Protein AF-C9W1L9-F1 (afdb_monomer)

Solvent-accessible surface area (backbone atoms only — not comparable to full-atom values): 7972 Å² total; per-residue (Å²): 115,68,71,61,54,52,49,52,52,52,50,51,50,53,53,52,54,58,55,56,74,62,64,67,87,66,84,66,76,82,38,60,72,60,58,57,96,84,78,67,76,49,71,45,75,35,55,66,40,40,44,26,30,28,44,33,54,72,35,42,62,41,85,44,73,40,64,92,86,24,15,43,15,72,92,77,73,42,68,32,51,55,91,75,26,69,64,70,63,45,81,72,81,73,78,81,66,84,72,89,62,79,91,82,76,91,77,80,81,76,90,75,90,76,94,74,83,92,75,81,88,85,131

Sequence (123 aa):
MQSKVVMYVVAAFVLAVAAVSLVNAEEFVACPPVDDKGDNVTLLPNVYNCSTFYLCAQGVPELFECPSGLQFNHELNVCDYPWRAACVELPLPVPVVPTTEAPLGTEKVIITKTVKEVYRPVD

Structure (mmCIF, N/CA/C/O backbone):
data_AF-C9W1L9-F1
#
_entry.id   AF-C9W1L9-F1
#
loop_
_atom_site.group_PDB
_atom_site.id
_atom_site.type_symbol
_atom_site.label_atom_id
_atom_site.label_alt_id
_atom_site.label_comp_id
_atom_site.label_asym_id
_atom_site.label_entity_id
_atom_site.label_seq_id
_atom_site.pdbx_PDB_ins_code
_atom_site.Cartn_x
_atom_site.Cartn_y
_atom_site.Cartn_z
_atom_site.occupancy
_atom_site.B_iso_or_equiv
_atom_site.auth_seq_id
_atom_site.auth_comp_id
_atom_site.auth_asym_id
_atom_site.auth_atom_id
_atom_site.pdbx_PDB_model_num
ATOM 1 N N . MET A 1 1 ? -43.411 0.536 38.741 1.00 58.97 1 MET A N 1
ATOM 2 C CA . MET A 1 1 ? -43.071 -0.203 37.501 1.00 58.97 1 MET A CA 1
ATOM 3 C C . MET A 1 1 ? -42.338 0.664 36.475 1.00 58.97 1 MET A C 1
ATOM 5 O O . MET A 1 1 ? -41.268 0.254 36.060 1.00 58.97 1 MET A O 1
ATOM 9 N N . GLN A 1 2 ? -42.809 1.876 36.155 1.00 60.25 2 GLN A N 1
ATOM 10 C CA . GLN A 1 2 ? -42.200 2.767 35.144 1.00 60.25 2 GLN A CA 1
ATOM 11 C C . GLN A 1 2 ? -40.745 3.201 35.431 1.00 60.25 2 GLN A C 1
ATOM 13 O O . GLN A 1 2 ? -39.903 3.179 34.544 1.00 60.25 2 GLN A O 1
ATOM 18 N N . SER A 1 3 ? -40.407 3.526 36.684 1.00 76.00 3 SER A N 1
ATOM 19 C CA . SER A 1 3 ? -39.060 4.015 37.043 1.00 76.00 3 SER A CA 1
ATOM 20 C C . SER A 1 3 ? -37.948 2.967 36.860 1.00 76.00 3 SER A C 1
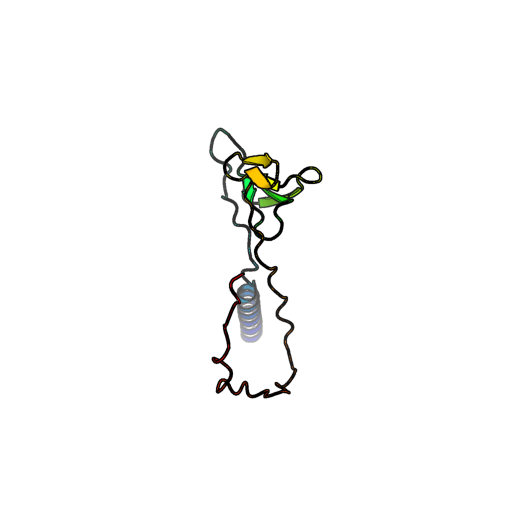ATOM 22 O O . SER A 1 3 ? -36.838 3.318 36.470 1.00 76.00 3 SER A O 1
ATOM 24 N N . LYS A 1 4 ? -38.253 1.673 37.049 1.00 81.69 4 LYS A N 1
ATOM 25 C CA . LYS A 1 4 ? -37.296 0.584 36.788 1.00 81.69 4 LYS A CA 1
ATOM 26 C C . LYS A 1 4 ? -37.051 0.407 35.290 1.00 81.69 4 LYS A C 1
ATOM 28 O O . LYS A 1 4 ? -35.910 0.256 34.885 1.00 81.69 4 LYS A O 1
ATOM 33 N N . VAL A 1 5 ? -38.109 0.487 34.478 1.00 82.50 5 VAL A N 1
ATOM 34 C CA . VAL A 1 5 ? -38.020 0.405 33.010 1.00 82.50 5 VAL A CA 1
ATOM 35 C C . VAL A 1 5 ? -37.172 1.551 32.460 1.00 82.50 5 VAL A C 1
ATOM 37 O O . VAL A 1 5 ? -36.255 1.303 31.688 1.00 82.50 5 VAL A O 1
ATOM 40 N N . VAL A 1 6 ? -37.402 2.783 32.925 1.00 83.44 6 VAL A N 1
ATOM 41 C CA . VAL A 1 6 ? -36.598 3.953 32.533 1.00 83.44 6 VAL A CA 1
ATOM 42 C C . VAL A 1 6 ? -35.132 3.785 32.948 1.00 83.44 6 VAL A C 1
ATOM 44 O O . VAL A 1 6 ? -34.246 4.042 32.141 1.00 83.44 6 VAL A O 1
ATOM 47 N N . MET A 1 7 ? -34.866 3.276 34.156 1.00 85.38 7 MET A N 1
ATOM 48 C CA . MET A 1 7 ? -33.506 2.943 34.599 1.00 85.38 7 MET A CA 1
ATOM 49 C C . MET A 1 7 ? -32.828 1.904 33.695 1.00 85.38 7 MET A C 1
ATOM 51 O O . MET A 1 7 ? -31.682 2.105 33.306 1.00 85.38 7 MET A O 1
ATOM 55 N N . TYR A 1 8 ? -33.524 0.824 33.321 1.00 90.94 8 TYR A N 1
ATOM 56 C CA . TYR A 1 8 ? -32.969 -0.199 32.429 1.00 90.94 8 TYR A CA 1
ATOM 57 C C . TYR A 1 8 ? -32.699 0.338 31.019 1.00 90.94 8 TYR A C 1
ATOM 59 O O . TYR A 1 8 ? -31.676 -0.001 30.432 1.00 90.94 8 TYR A O 1
ATOM 67 N N . VAL A 1 9 ? -33.569 1.205 30.494 1.00 87.75 9 VAL A N 1
ATOM 68 C CA . VAL A 1 9 ? -33.399 1.833 29.174 1.00 87.75 9 VAL A CA 1
ATOM 69 C C . VAL A 1 9 ? -32.211 2.795 29.167 1.00 87.75 9 VAL A C 1
ATOM 71 O O . VAL A 1 9 ? -31.386 2.739 28.259 1.00 87.75 9 VAL A O 1
ATOM 74 N N . VAL A 1 10 ? -32.079 3.639 30.194 1.00 87.56 10 VAL A N 1
ATOM 75 C CA . VAL A 1 10 ? -30.950 4.573 30.323 1.00 87.56 10 VAL A CA 1
ATOM 76 C C . VAL A 1 10 ? -29.641 3.810 30.511 1.00 87.56 10 VAL A C 1
ATOM 78 O O . VAL A 1 10 ? -28.659 4.116 29.841 1.00 87.56 10 VAL A O 1
ATOM 81 N N . ALA A 1 11 ? -29.630 2.773 31.354 1.00 88.31 11 ALA A N 1
ATOM 82 C CA . ALA A 1 11 ? -28.464 1.916 31.537 1.00 88.31 11 ALA A CA 1
ATOM 83 C C . ALA A 1 11 ? -28.054 1.220 30.229 1.00 88.31 11 ALA A C 1
ATOM 85 O O . ALA A 1 11 ? -26.875 1.219 29.894 1.00 88.31 11 ALA A O 1
ATOM 86 N N . ALA A 1 12 ? -29.008 0.694 29.453 1.00 86.94 12 ALA A N 1
ATOM 87 C CA . ALA A 1 12 ? -28.729 0.075 28.157 1.00 86.94 12 ALA A CA 1
ATOM 88 C C . ALA A 1 12 ? -28.137 1.072 27.148 1.00 86.94 12 ALA A C 1
ATOM 90 O O . ALA A 1 12 ? -27.193 0.735 26.437 1.00 86.94 12 ALA A O 1
ATOM 91 N N 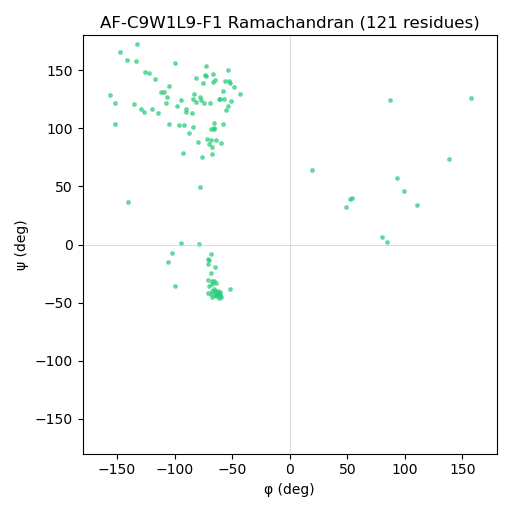. PHE A 1 13 ? -28.642 2.308 27.117 1.00 83.94 13 PHE A N 1
ATOM 92 C CA . PHE A 1 13 ? -28.133 3.352 26.225 1.00 83.94 13 PHE A CA 1
ATOM 93 C C . PHE A 1 13 ? -26.714 3.791 26.612 1.00 83.94 13 PHE A C 1
ATOM 95 O O . PHE A 1 13 ? -25.849 3.915 25.751 1.00 83.94 13 PHE A O 1
ATOM 102 N N . VAL A 1 14 ? -26.446 3.959 27.911 1.00 84.44 14 VAL A N 1
ATOM 103 C CA . VAL A 1 14 ? -25.107 4.288 28.428 1.00 84.44 14 VAL A CA 1
ATOM 104 C C . VAL A 1 14 ? -24.113 3.157 28.149 1.00 84.44 14 VAL A C 1
ATOM 106 O O . VAL A 1 14 ? -22.993 3.430 27.729 1.00 84.44 14 VAL A O 1
ATOM 109 N N . LEU A 1 15 ? -24.522 1.895 28.319 1.00 81.94 15 LEU A N 1
ATOM 110 C CA . LEU A 1 15 ? -23.690 0.731 28.001 1.00 81.94 15 LEU A CA 1
ATOM 111 C C . LEU A 1 15 ? -23.395 0.625 26.498 1.00 81.94 15 LEU A C 1
ATOM 113 O O . LEU A 1 15 ? -22.261 0.335 26.126 1.00 81.94 15 LEU A O 1
ATOM 117 N N . ALA A 1 16 ? -24.376 0.910 25.637 1.00 79.19 16 ALA A N 1
ATOM 118 C CA . ALA A 1 16 ? -24.177 0.939 24.191 1.00 79.19 16 ALA A CA 1
ATOM 119 C C . ALA A 1 16 ? -23.201 2.052 23.769 1.00 79.19 16 ALA A C 1
ATOM 121 O O . ALA A 1 16 ? -22.287 1.798 22.994 1.00 79.19 16 ALA A O 1
ATOM 122 N N . VAL A 1 17 ? -23.336 3.263 24.320 1.00 76.94 17 VAL A N 1
ATOM 123 C CA . VAL A 1 17 ? -22.433 4.389 24.018 1.00 76.94 17 VAL A CA 1
ATOM 124 C C . VAL A 1 17 ? -21.016 4.136 24.547 1.00 76.94 17 VAL A C 1
ATOM 126 O O . VAL A 1 17 ? -20.048 4.415 23.847 1.00 76.94 17 VAL A O 1
ATOM 129 N N . ALA A 1 18 ? -20.869 3.553 25.741 1.00 72.69 18 ALA A N 1
ATOM 130 C CA . ALA A 1 18 ? -19.561 3.179 26.281 1.00 72.69 18 ALA A CA 1
ATOM 131 C C . ALA A 1 18 ? -18.862 2.096 25.438 1.00 72.69 18 ALA A C 1
ATOM 133 O O . ALA A 1 18 ? -17.642 2.130 25.302 1.00 72.69 18 ALA A O 1
ATOM 134 N N . ALA A 1 19 ? -19.625 1.176 24.835 1.00 67.19 19 ALA A N 1
ATOM 135 C CA . ALA A 1 19 ? -19.095 0.190 23.895 1.00 67.19 19 ALA A CA 1
ATOM 136 C C . ALA A 1 19 ? -18.671 0.816 22.553 1.00 67.19 19 ALA A C 1
ATOM 138 O O . ALA A 1 19 ? -17.712 0.347 21.948 1.00 67.19 19 ALA A O 1
ATOM 139 N N . VAL A 1 20 ? -19.321 1.900 22.109 1.00 63.53 20 VAL A N 1
ATOM 140 C CA . VAL A 1 20 ? -18.900 2.653 20.911 1.00 63.53 20 VAL A CA 1
ATOM 141 C C . VAL A 1 20 ? -17.565 3.364 21.148 1.00 63.53 20 VAL A C 1
ATOM 143 O O . VAL A 1 20 ? -16.735 3.400 20.254 1.00 63.53 20 VAL A O 1
ATOM 146 N N . SER A 1 21 ? -17.275 3.847 22.357 1.00 60.66 21 SER A N 1
ATOM 147 C CA . SER A 1 21 ? -15.957 4.432 22.669 1.00 60.66 21 SER A CA 1
ATOM 148 C C . SER A 1 21 ? -14.801 3.416 22.692 1.00 60.66 21 SER A C 1
ATOM 150 O O . SER A 1 21 ? -13.648 3.824 22.802 1.00 60.66 21 SER A O 1
ATOM 152 N N . LEU A 1 22 ? -15.094 2.111 22.603 1.00 55.62 22 LEU A N 1
ATOM 153 C CA . LEU A 1 22 ? -14.108 1.034 22.459 1.00 55.62 22 LEU A CA 1
ATOM 154 C C . LEU A 1 22 ? -13.860 0.640 20.998 1.00 55.62 22 LEU A C 1
ATOM 156 O O . LEU A 1 22 ? -13.058 -0.267 20.771 1.00 55.62 22 LEU A O 1
ATOM 160 N N . VAL A 1 23 ? -14.497 1.289 20.007 1.00 57.00 23 VAL A N 1
ATOM 161 C CA . VAL A 1 23 ? -14.006 1.180 18.627 1.00 57.00 23 VAL A CA 1
ATOM 162 C C . VAL A 1 23 ? -12.684 1.930 18.543 1.00 57.00 23 VAL A C 1
ATOM 164 O O . VAL A 1 23 ? -12.600 3.128 18.282 1.00 57.00 23 VAL A O 1
ATOM 167 N N . ASN A 1 24 ? -11.641 1.182 18.882 1.00 60.44 24 ASN A N 1
ATOM 168 C CA . ASN A 1 24 ? -10.253 1.485 18.638 1.00 60.44 24 ASN A CA 1
ATOM 169 C C . ASN A 1 24 ? -10.158 2.030 17.205 1.00 60.44 24 ASN A C 1
ATOM 171 O O . ASN A 1 24 ? -10.696 1.422 16.279 1.00 60.44 24 ASN A O 1
ATOM 175 N N . ALA A 1 25 ? -9.506 3.177 17.012 1.00 59.25 25 ALA A N 1
ATOM 176 C CA . ALA A 1 25 ? -9.044 3.560 15.686 1.00 59.25 25 ALA A CA 1
ATOM 177 C C . ALA A 1 25 ? -7.932 2.571 15.311 1.00 59.25 25 ALA A C 1
ATOM 179 O O . ALA A 1 25 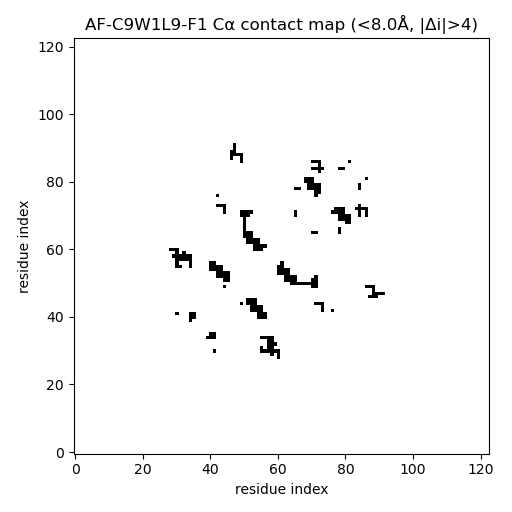? -6.748 2.848 15.487 1.00 59.25 25 ALA A O 1
ATOM 180 N N . GLU A 1 26 ? -8.328 1.364 14.914 1.00 59.62 26 GLU A N 1
ATOM 181 C CA . GLU A 1 26 ? -7.452 0.397 14.281 1.00 59.62 26 GLU A CA 1
ATOM 182 C C . GLU A 1 26 ? -7.082 1.013 12.948 1.00 59.62 26 GLU A C 1
ATOM 184 O O . GLU A 1 26 ? -7.915 1.083 12.055 1.00 59.62 26 GLU A O 1
ATOM 189 N N . GLU A 1 27 ? -5.887 1.595 12.909 1.00 61.16 27 GLU A N 1
ATOM 190 C CA . GLU A 1 27 ? -5.037 1.782 11.738 1.00 61.16 27 GLU A CA 1
ATOM 191 C C . GLU A 1 27 ? -5.754 1.669 10.386 1.00 61.16 27 GLU A C 1
ATOM 193 O O . GLU A 1 27 ? -5.562 0.746 9.597 1.00 61.16 27 GLU A O 1
ATOM 198 N N . PHE A 1 28 ? -6.671 2.606 10.163 1.00 64.06 28 PHE A N 1
ATOM 199 C CA . PHE A 1 28 ? -7.626 2.495 9.081 1.00 64.06 28 PHE A CA 1
ATOM 200 C C . PHE A 1 28 ? -7.006 3.158 7.862 1.00 64.06 28 PHE A C 1
ATOM 202 O O . PHE A 1 28 ? -6.782 4.372 7.859 1.00 64.06 28 PHE A O 1
ATOM 209 N N . VAL A 1 29 ? -6.716 2.371 6.826 1.00 78.69 29 VAL A N 1
ATOM 210 C CA . VAL A 1 29 ? -6.398 2.910 5.501 1.00 78.69 29 VAL A CA 1
ATOM 211 C C . VAL A 1 29 ? -7.594 3.755 5.063 1.00 78.69 29 VAL A C 1
ATOM 213 O O . VAL A 1 29 ? -8.661 3.238 4.738 1.00 78.69 29 VAL A O 1
ATOM 216 N N . ALA A 1 30 ? -7.446 5.076 5.141 1.00 83.88 30 ALA A N 1
ATOM 217 C CA . ALA A 1 30 ? -8.550 6.004 4.953 1.00 83.88 30 ALA A CA 1
ATOM 218 C C . ALA A 1 30 ? -8.773 6.273 3.462 1.00 83.88 30 ALA A C 1
ATOM 220 O O . ALA A 1 30 ? -8.063 7.070 2.851 1.00 83.88 30 ALA A O 1
ATOM 221 N N . CYS A 1 31 ? -9.781 5.619 2.886 1.00 87.50 31 CYS A N 1
ATOM 222 C CA . CYS A 1 31 ? -10.219 5.897 1.523 1.00 87.50 31 CYS A CA 1
ATOM 223 C C . CYS A 1 31 ? -11.141 7.126 1.459 1.00 87.50 31 CYS A C 1
ATOM 225 O O . CYS A 1 31 ? -11.973 7.328 2.351 1.00 87.50 31 CYS A O 1
ATOM 227 N N . PRO A 1 32 ? -11.046 7.944 0.395 1.00 82.62 32 PRO A N 1
ATOM 228 C CA . PRO A 1 32 ? -11.997 9.022 0.164 1.00 82.62 32 PRO A CA 1
ATOM 229 C C . PRO A 1 32 ? -13.408 8.451 -0.097 1.00 82.62 32 PRO A C 1
ATOM 231 O O . PRO A 1 32 ? -13.540 7.436 -0.776 1.00 82.62 32 PRO A O 1
ATOM 234 N N . PRO A 1 33 ? -14.481 9.090 0.411 1.00 73.88 33 PRO A N 1
ATOM 235 C CA . PRO A 1 33 ? -15.852 8.567 0.323 1.00 73.88 33 PRO A CA 1
ATOM 236 C C . PRO A 1 33 ? -16.447 8.579 -1.093 1.00 73.88 33 PRO A C 1
ATOM 238 O O . PRO A 1 33 ? -17.499 7.986 -1.321 1.00 73.88 33 PRO A O 1
ATOM 241 N N . VAL A 1 34 ? -15.819 9.280 -2.036 1.00 69.19 34 VAL A N 1
ATOM 242 C CA . VAL A 1 34 ? -16.231 9.329 -3.438 1.00 69.19 34 VAL A CA 1
ATOM 243 C C . VAL A 1 34 ? -14.968 9.181 -4.270 1.00 69.19 34 VAL A C 1
ATOM 245 O O . VAL A 1 34 ? -14.056 9.993 -4.123 1.00 69.19 34 VAL A O 1
ATOM 248 N N . ASP A 1 35 ? -14.922 8.152 -5.115 1.00 66.94 35 ASP A N 1
ATOM 249 C CA . ASP A 1 35 ? -13.907 8.034 -6.162 1.00 66.94 35 ASP A CA 1
ATOM 250 C C . ASP A 1 35 ? -14.075 9.254 -7.076 1.00 66.94 35 ASP A C 1
ATOM 252 O O . ASP A 1 35 ? -15.201 9.558 -7.488 1.00 66.94 35 ASP A O 1
ATOM 256 N N . ASP A 1 36 ? -13.004 10.022 -7.285 1.00 64.88 36 ASP A N 1
ATOM 257 C CA . ASP A 1 36 ? -13.087 11.364 -7.860 1.00 64.88 36 ASP A CA 1
ATOM 258 C C . ASP A 1 36 ? -13.960 11.397 -9.121 1.00 64.88 36 ASP A C 1
ATOM 260 O O . ASP A 1 36 ? -13.899 10.523 -9.990 1.00 64.88 36 ASP A O 1
ATOM 264 N N . LYS A 1 37 ? -14.829 12.413 -9.193 1.00 58.44 37 LYS A N 1
ATOM 265 C CA . LYS A 1 37 ? -15.803 12.612 -10.272 1.00 58.44 37 LYS A CA 1
ATOM 266 C C . LYS A 1 37 ? -15.094 12.746 -11.627 1.00 58.44 37 LYS A C 1
ATOM 268 O O . LYS A 1 37 ? -14.873 13.859 -12.094 1.00 58.44 37 LYS A O 1
ATOM 273 N N . GLY A 1 38 ? -14.840 11.615 -12.276 1.00 60.00 38 GLY A N 1
ATOM 274 C CA . GLY A 1 38 ? -14.537 11.530 -13.699 1.00 60.00 38 GLY A CA 1
ATOM 275 C C . GLY A 1 38 ? -13.070 11.407 -14.090 1.00 60.00 38 GLY A C 1
ATOM 276 O O . GLY A 1 38 ? -12.687 12.122 -14.999 1.00 60.00 38 GLY A O 1
ATOM 277 N N . ASP A 1 39 ? -12.284 10.536 -13.451 1.00 62.41 39 ASP A N 1
ATOM 278 C CA . ASP A 1 39 ? -11.331 9.618 -14.116 1.00 62.41 39 ASP A CA 1
ATOM 279 C C . ASP A 1 39 ? -10.229 9.180 -13.131 1.00 62.41 39 ASP A C 1
ATOM 281 O O . ASP A 1 39 ? -9.520 10.005 -12.562 1.00 62.41 39 ASP A O 1
ATOM 285 N N . ASN A 1 40 ? -10.066 7.859 -13.014 1.00 64.38 40 ASN A N 1
ATOM 286 C CA . ASN A 1 40 ? -9.164 7.082 -12.153 1.00 64.38 40 ASN A CA 1
ATOM 287 C C . ASN A 1 40 ? -9.658 6.726 -10.743 1.00 64.38 40 ASN A C 1
ATOM 289 O O . ASN A 1 40 ? -10.003 7.552 -9.908 1.00 64.38 40 ASN A O 1
ATOM 293 N N . VAL A 1 41 ? -9.619 5.417 -10.508 1.00 76.38 41 VAL A N 1
ATOM 294 C CA . VAL A 1 41 ? -9.641 4.765 -9.202 1.00 76.38 41 VAL A CA 1
ATOM 295 C C . VAL A 1 41 ? -8.492 5.289 -8.337 1.00 76.38 41 VAL A C 1
ATOM 297 O O . VAL A 1 41 ? -7.367 5.442 -8.817 1.00 76.38 41 VAL A O 1
ATOM 300 N N . THR A 1 42 ? -8.760 5.486 -7.049 1.00 87.88 42 THR A N 1
ATOM 301 C CA . THR A 1 42 ? -7.750 5.897 -6.070 1.00 87.88 42 THR A CA 1
ATOM 302 C C . THR A 1 42 ? -6.944 4.682 -5.600 1.00 87.88 42 THR A C 1
ATOM 304 O O . THR A 1 42 ? -7.514 3.725 -5.076 1.00 87.88 42 THR A O 1
ATOM 307 N N . LEU A 1 43 ? -5.617 4.721 -5.768 1.00 91.25 43 LEU A N 1
ATOM 308 C CA . LEU A 1 43 ? -4.688 3.689 -5.293 1.00 91.25 43 LEU A CA 1
ATOM 309 C C . LEU A 1 43 ? -3.814 4.227 -4.159 1.00 91.25 43 LEU A C 1
ATOM 311 O O . LEU A 1 43 ? -3.210 5.288 -4.294 1.00 91.25 43 LEU A O 1
ATOM 315 N N . LEU A 1 44 ? -3.714 3.486 -3.056 1.00 92.06 44 LEU A N 1
ATOM 316 C CA . LEU A 1 44 ? -2.890 3.828 -1.894 1.00 92.06 44 LEU A CA 1
ATOM 317 C C . LEU A 1 44 ? -1.786 2.778 -1.685 1.00 92.06 44 LEU A C 1
ATOM 319 O O . LEU A 1 44 ? -2.036 1.583 -1.845 1.00 92.06 44 LEU A O 1
ATOM 323 N N . PRO A 1 45 ? -0.571 3.177 -1.278 1.00 93.25 45 PRO A N 1
ATOM 324 C CA . PRO A 1 45 ? 0.499 2.236 -0.976 1.00 93.25 45 PRO A CA 1
ATOM 325 C C . PRO A 1 45 ? 0.228 1.510 0.347 1.00 93.25 45 PRO A C 1
ATOM 327 O O . PRO A 1 45 ? -0.270 2.109 1.302 1.00 93.25 45 PRO A O 1
ATOM 330 N N . ASN A 1 46 ? 0.609 0.234 0.440 1.00 93.12 46 ASN A N 1
ATOM 331 C CA . ASN A 1 46 ? 0.691 -0.439 1.732 1.00 93.12 46 ASN A CA 1
ATOM 332 C C . ASN A 1 46 ? 2.056 -0.158 2.372 1.00 93.12 46 ASN A C 1
ATOM 334 O O . ASN A 1 46 ? 3.089 -0.621 1.893 1.00 93.12 46 ASN A O 1
ATOM 338 N N . VAL A 1 47 ? 2.050 0.574 3.486 1.00 90.69 47 VAL A N 1
ATOM 339 C CA . VAL A 1 47 ? 3.275 0.964 4.197 1.00 90.69 47 VAL A CA 1
ATOM 340 C C . VAL A 1 47 ? 3.975 -0.199 4.903 1.00 90.69 47 VAL A C 1
ATOM 342 O O . VAL A 1 47 ? 5.117 -0.036 5.308 1.00 90.69 47 VAL A O 1
ATOM 345 N N . TYR A 1 48 ? 3.338 -1.363 5.044 1.00 91.56 48 TYR A N 1
ATOM 346 C CA . TYR A 1 48 ? 3.921 -2.536 5.713 1.00 91.56 48 TYR A CA 1
ATOM 347 C C . TYR A 1 48 ? 4.354 -3.647 4.767 1.00 91.56 48 TYR A C 1
ATOM 349 O O . TYR A 1 48 ? 5.043 -4.571 5.189 1.00 91.56 48 TYR A O 1
ATOM 357 N N . ASN A 1 49 ? 3.906 -3.603 3.514 1.00 93.44 49 ASN A N 1
ATOM 358 C CA . ASN A 1 49 ? 4.247 -4.608 2.520 1.00 93.44 49 ASN A CA 1
ATOM 359 C C . ASN A 1 49 ? 4.222 -3.978 1.130 1.00 93.44 49 ASN A C 1
ATOM 361 O O . ASN A 1 49 ? 3.157 -3.797 0.535 1.00 93.44 49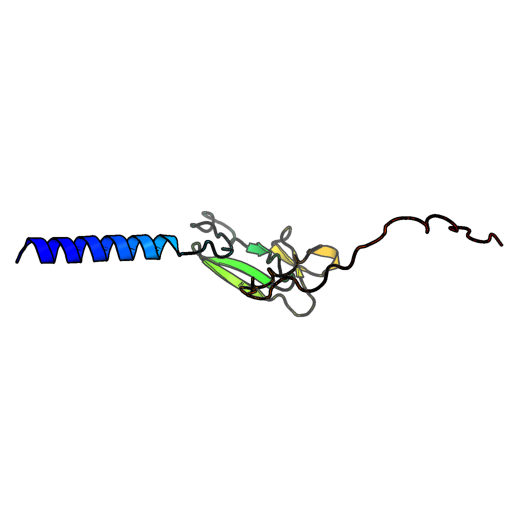 ASN A O 1
ATOM 365 N N . CYS A 1 50 ? 5.407 -3.715 0.592 1.00 95.12 50 CYS A N 1
ATOM 366 C CA . CYS A 1 50 ? 5.594 -3.068 -0.700 1.00 95.12 50 CYS A CA 1
ATOM 367 C C . CYS A 1 50 ? 5.075 -3.898 -1.877 1.00 95.12 50 CYS A C 1
ATOM 369 O O . CYS A 1 50 ? 4.834 -3.349 -2.951 1.00 95.12 50 CYS A O 1
ATOM 371 N N . SER A 1 51 ? 4.888 -5.206 -1.690 1.00 96.06 51 SER A N 1
ATOM 372 C CA . SER A 1 51 ? 4.312 -6.100 -2.701 1.00 96.06 51 SER A CA 1
ATOM 373 C C . SER A 1 51 ? 2.787 -5.991 -2.773 1.00 96.06 51 SER A C 1
ATOM 375 O O . SER A 1 51 ? 2.163 -6.694 -3.560 1.00 96.06 51 SER A O 1
ATOM 377 N N . THR A 1 52 ? 2.168 -5.129 -1.962 1.00 96.00 52 THR A N 1
ATOM 378 C CA . THR A 1 52 ? 0.715 -4.942 -1.921 1.00 96.00 52 THR A CA 1
ATOM 379 C C . THR A 1 52 ? 0.329 -3.463 -1.938 1.00 96.00 52 THR A C 1
ATOM 381 O O . THR A 1 52 ? 1.119 -2.588 -1.585 1.00 96.00 52 THR A O 1
ATOM 384 N N . PHE A 1 53 ? -0.898 -3.174 -2.354 1.00 95.12 53 PHE A N 1
ATOM 385 C CA . PHE A 1 53 ? -1.472 -1.830 -2.396 1.00 95.12 53 PHE A CA 1
ATOM 386 C C . PHE A 1 53 ? -2.976 -1.885 -2.136 1.00 95.12 53 PHE A C 1
ATOM 388 O O . PHE A 1 53 ? -3.579 -2.955 -2.186 1.00 95.12 53 PHE A O 1
ATOM 395 N N . TYR A 1 54 ? -3.583 -0.739 -1.854 1.00 94.25 54 TYR A N 1
ATOM 396 C CA . TYR A 1 54 ? -5.015 -0.621 -1.626 1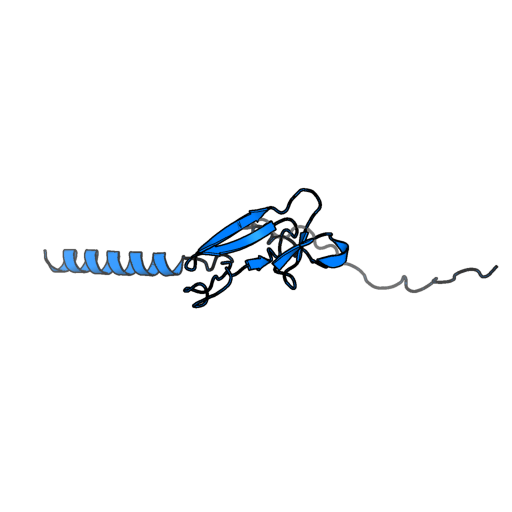.00 94.25 54 TYR A CA 1
ATOM 397 C C . TYR A 1 54 ? -5.699 0.052 -2.811 1.00 94.25 54 TYR A C 1
ATOM 399 O O . TYR A 1 54 ? -5.314 1.143 -3.224 1.00 94.25 54 TYR A O 1
ATOM 407 N N . LEU A 1 55 ? -6.731 -0.597 -3.335 1.00 91.62 55 LEU A N 1
ATOM 408 C CA . LEU A 1 55 ? -7.699 -0.040 -4.267 1.00 91.62 55 LEU A CA 1
ATOM 409 C C . LEU A 1 55 ? -8.842 0.554 -3.447 1.00 91.62 55 LEU A C 1
ATOM 411 O O . LEU A 1 55 ? -9.541 -0.177 -2.751 1.00 91.62 55 LEU A O 1
ATOM 415 N N . CYS A 1 56 ? -9.049 1.860 -3.518 1.00 89.50 56 CYS A N 1
ATOM 416 C CA . CYS A 1 56 ? -10.233 2.463 -2.926 1.00 89.50 56 CYS A CA 1
ATOM 417 C C . CYS A 1 56 ? -11.400 2.361 -3.911 1.00 89.50 56 CYS A C 1
ATOM 419 O O . CYS A 1 56 ? -11.294 2.812 -5.052 1.00 89.50 56 CYS A O 1
ATOM 421 N N . ALA A 1 57 ? -12.502 1.774 -3.452 1.00 85.50 57 ALA A N 1
ATOM 422 C CA . ALA A 1 57 ? -13.768 1.736 -4.167 1.00 85.50 57 ALA A CA 1
ATOM 423 C C . ALA A 1 57 ? -14.880 2.217 -3.230 1.00 85.50 57 ALA A C 1
ATOM 425 O O . ALA A 1 57 ? -15.151 1.594 -2.204 1.00 85.50 57 ALA A O 1
ATOM 426 N N . GLN A 1 58 ? -15.529 3.337 -3.559 1.00 82.25 58 GLN A N 1
ATOM 427 C CA . GLN A 1 58 ? -16.644 3.903 -2.781 1.00 82.25 58 GLN A CA 1
ATOM 428 C C . GLN A 1 58 ? -16.325 4.089 -1.282 1.00 82.25 58 GLN A C 1
ATOM 430 O O . GLN A 1 58 ? -17.160 3.831 -0.414 1.00 82.25 58 GLN A O 1
ATOM 435 N N . GLY A 1 59 ? -15.100 4.518 -0.963 1.00 82.94 59 GLY A N 1
ATOM 436 C CA . GLY A 1 59 ? -14.647 4.698 0.421 1.00 82.94 59 GLY A CA 1
ATOM 437 C C . GLY A 1 59 ? -14.211 3.420 1.137 1.00 82.94 59 GLY A C 1
ATOM 438 O O . GLY A 1 59 ? -13.897 3.481 2.325 1.00 82.94 59 GLY A O 1
ATOM 439 N N . VAL A 1 60 ? -14.151 2.283 0.442 1.00 85.81 60 VAL A N 1
ATOM 440 C CA . VAL A 1 60 ? -13.693 1.005 0.995 1.00 85.81 60 VAL A CA 1
ATOM 441 C C . VAL A 1 60 ? -12.310 0.657 0.431 1.00 85.81 60 VAL A C 1
ATOM 443 O O . VAL A 1 60 ? -12.176 0.572 -0.790 1.00 85.81 60 VAL A O 1
ATOM 446 N N . PRO A 1 61 ? -11.282 0.460 1.281 1.00 90.19 61 PRO A N 1
ATOM 447 C CA . PRO A 1 61 ? -9.986 -0.047 0.844 1.00 90.19 61 PRO A CA 1
ATOM 448 C C . PRO A 1 61 ? -10.052 -1.558 0.605 1.00 90.19 61 PRO A C 1
ATOM 450 O O . PRO A 1 61 ? -10.355 -2.333 1.512 1.00 90.19 61 PRO A O 1
ATOM 453 N N . GLU A 1 62 ? -9.688 -1.987 -0.594 1.00 91.69 62 GLU A N 1
ATOM 454 C CA . GLU A 1 62 ? -9.474 -3.389 -0.941 1.00 91.69 62 GLU A CA 1
ATOM 455 C C . GLU A 1 62 ? -7.981 -3.649 -1.151 1.00 91.69 62 GLU A C 1
ATOM 457 O O . GLU A 1 62 ? -7.313 -2.897 -1.855 1.00 91.69 62 GLU A O 1
ATOM 462 N N . LEU A 1 63 ? -7.438 -4.702 -0.539 1.00 94.50 63 LEU A N 1
ATOM 463 C CA . LEU A 1 63 ? -6.020 -5.050 -0.658 1.00 94.50 63 LEU A CA 1
ATOM 464 C C . LEU A 1 63 ? -5.759 -5.850 -1.943 1.00 94.50 63 LEU A C 1
ATOM 466 O O . LEU A 1 63 ? -6.386 -6.882 -2.176 1.00 94.50 63 LEU A O 1
ATOM 470 N N . PHE A 1 64 ? -4.775 -5.416 -2.721 1.00 95.69 64 PHE A N 1
ATOM 471 C CA . PHE A 1 64 ? -4.301 -6.069 -3.937 1.00 95.69 64 PHE A CA 1
ATOM 472 C C . PHE A 1 64 ? -2.815 -6.397 -3.834 1.00 95.69 64 PHE A C 1
ATOM 474 O O . PHE A 1 64 ? -2.038 -5.666 -3.221 1.00 95.69 64 PHE A O 1
ATOM 481 N N . GLU A 1 65 ? -2.416 -7.499 -4.465 1.00 97.44 65 GLU A N 1
ATOM 482 C CA . GLU A 1 65 ? -1.028 -7.950 -4.530 1.00 97.44 65 GLU A CA 1
ATOM 483 C C . GLU A 1 65 ? -0.444 -7.672 -5.918 1.00 97.44 65 GLU A C 1
ATOM 485 O O . GLU A 1 65 ? -1.085 -7.893 -6.950 1.00 97.44 65 GLU A O 1
ATOM 490 N N . CYS A 1 66 ? 0.788 -7.176 -5.945 1.00 97.31 66 CYS A N 1
ATOM 491 C CA . CYS A 1 66 ? 1.551 -7.027 -7.168 1.00 97.31 66 CYS A CA 1
ATOM 492 C C . CYS A 1 66 ? 2.025 -8.392 -7.694 1.00 97.31 66 CYS A C 1
ATOM 494 O O . CYS A 1 66 ? 2.251 -9.323 -6.919 1.00 97.31 66 CYS A O 1
ATOM 496 N N . PRO A 1 67 ? 2.246 -8.531 -9.015 1.00 96.81 67 PRO A N 1
ATOM 497 C CA . PRO A 1 67 ? 2.893 -9.716 -9.565 1.00 96.81 67 PRO A CA 1
ATOM 498 C C . PRO A 1 67 ? 4.234 -10.004 -8.881 1.00 96.81 67 PRO A C 1
ATOM 500 O O . PRO A 1 67 ? 4.931 -9.086 -8.445 1.00 96.81 67 PRO A O 1
ATOM 503 N N . SER A 1 68 ? 4.615 -11.281 -8.826 1.00 95.12 68 SER A N 1
ATOM 504 C CA . SER A 1 68 ? 5.777 -11.737 -8.060 1.00 95.12 68 SER A CA 1
ATOM 505 C C . SER A 1 68 ? 7.048 -10.933 -8.358 1.00 95.12 68 SER A C 1
ATOM 507 O O . SER A 1 68 ? 7.505 -10.864 -9.499 1.00 95.12 68 SER A O 1
ATOM 509 N N . GLY A 1 69 ? 7.638 -10.362 -7.304 1.00 93.75 69 GLY A N 1
ATOM 510 C CA . GLY A 1 69 ? 8.881 -9.588 -7.372 1.00 93.75 69 GLY A CA 1
ATOM 511 C C . GLY A 1 69 ? 8.714 -8.114 -7.756 1.00 93.75 69 GLY A C 1
ATOM 512 O O . GLY A 1 69 ? 9.722 -7.415 -7.864 1.00 93.75 69 GLY A O 1
ATOM 513 N N . LEU A 1 70 ? 7.482 -7.637 -7.952 1.00 97.38 70 LEU A N 1
ATOM 514 C CA . LEU A 1 70 ? 7.175 -6.223 -8.160 1.00 97.38 70 LEU A CA 1
ATOM 515 C C . LEU A 1 70 ? 6.667 -5.570 -6.872 1.00 97.38 70 LEU A C 1
ATOM 517 O O . LEU A 1 70 ? 6.136 -6.230 -5.983 1.00 97.38 70 LEU A O 1
ATOM 521 N N . GLN A 1 71 ? 6.828 -4.256 -6.801 1.00 97.56 71 GLN A N 1
ATOM 522 C CA . GLN A 1 71 ? 6.391 -3.410 -5.703 1.00 97.56 71 GLN A CA 1
ATOM 523 C C . GLN A 1 71 ? 5.511 -2.285 -6.229 1.00 97.56 71 GLN A C 1
ATOM 525 O O . GLN A 1 71 ? 5.693 -1.808 -7.352 1.00 97.56 71 GLN A O 1
ATOM 530 N N . PHE A 1 72 ? 4.556 -1.844 -5.420 1.00 97.31 72 PHE A N 1
ATOM 531 C CA . PHE A 1 72 ? 3.674 -0.761 -5.816 1.00 97.31 72 PHE A CA 1
ATOM 532 C C . PHE A 1 72 ? 4.432 0.572 -5.885 1.00 97.31 72 PHE A C 1
ATOM 534 O O . PHE A 1 72 ? 5.009 1.035 -4.902 1.00 97.31 72 PHE A O 1
ATOM 541 N N . ASN A 1 73 ? 4.414 1.195 -7.061 1.00 95.88 73 ASN A N 1
ATOM 542 C CA . ASN A 1 73 ? 4.923 2.535 -7.302 1.00 95.88 73 ASN A CA 1
ATOM 543 C C . ASN A 1 73 ? 3.756 3.529 -7.228 1.00 95.88 73 ASN A C 1
ATOM 545 O O . ASN A 1 73 ? 2.976 3.649 -8.173 1.00 95.88 73 ASN A O 1
ATOM 549 N N . HIS A 1 74 ? 3.659 4.253 -6.113 1.00 91.69 74 HIS A N 1
ATOM 550 C CA . HIS A 1 74 ? 2.597 5.233 -5.873 1.00 91.69 74 HIS A CA 1
ATOM 551 C C . HIS A 1 74 ? 2.690 6.477 -6.775 1.00 91.69 74 HIS A C 1
ATOM 553 O O . HIS A 1 74 ? 1.678 7.115 -7.037 1.00 91.69 74 HIS A O 1
ATOM 559 N N . GLU A 1 75 ? 3.873 6.827 -7.293 1.00 91.31 75 GLU A N 1
ATOM 560 C CA . GLU A 1 75 ? 4.005 7.965 -8.218 1.00 91.31 75 GLU A CA 1
ATOM 561 C C . GLU A 1 75 ? 3.377 7.663 -9.581 1.00 91.31 75 GLU A C 1
ATOM 563 O O . GLU A 1 75 ? 2.809 8.544 -10.226 1.00 91.31 75 GLU A O 1
ATOM 568 N N . LEU A 1 76 ? 3.485 6.406 -10.019 1.00 93.12 76 LEU A N 1
ATOM 569 C CA . LEU A 1 76 ? 2.993 5.943 -11.316 1.00 93.12 76 LEU A CA 1
ATOM 570 C C . LEU A 1 76 ? 1.675 5.166 -11.226 1.00 93.12 76 LEU A C 1
ATOM 572 O O . LEU A 1 76 ? 1.104 4.847 -12.266 1.00 93.12 76 LEU A O 1
ATOM 576 N N . ASN A 1 77 ? 1.197 4.860 -10.016 1.00 92.25 77 ASN A N 1
ATOM 577 C CA . ASN A 1 77 ? 0.012 4.037 -9.763 1.00 92.25 77 ASN A CA 1
ATOM 578 C C . ASN A 1 77 ? 0.070 2.655 -10.449 1.00 92.25 77 ASN A C 1
ATOM 580 O O . ASN A 1 77 ? -0.926 2.167 -10.981 1.00 92.25 77 ASN A O 1
ATOM 584 N N . VAL A 1 78 ? 1.246 2.012 -10.447 1.00 94.38 78 VAL A N 1
ATOM 585 C CA . VAL A 1 78 ? 1.478 0.688 -11.062 1.00 94.38 78 VAL A CA 1
ATOM 586 C C . VAL A 1 78 ? 2.405 -0.183 -10.218 1.00 94.38 78 VAL A C 1
ATOM 588 O O . VAL A 1 78 ? 3.211 0.318 -9.441 1.00 94.38 78 VAL A O 1
ATOM 591 N N . CYS A 1 79 ? 2.347 -1.500 -10.416 1.00 96.94 79 CYS A N 1
ATOM 592 C CA . CYS A 1 79 ? 3.379 -2.407 -9.920 1.00 96.94 79 CYS A CA 1
ATOM 593 C C . CYS A 1 79 ? 4.634 -2.287 -10.789 1.00 96.94 79 CYS A C 1
ATOM 595 O O . CYS A 1 79 ? 4.589 -2.514 -11.999 1.00 96.94 79 CYS A O 1
ATOM 597 N N . ASP A 1 80 ? 5.753 -1.946 -10.167 1.00 97.62 80 ASP A N 1
ATOM 598 C CA . ASP A 1 80 ? 7.031 -1.728 -10.827 1.00 97.62 80 ASP A CA 1
ATOM 599 C C . ASP A 1 80 ? 8.154 -2.466 -10.088 1.00 97.62 80 ASP A C 1
ATOM 601 O O . ASP A 1 80 ? 7.973 -3.052 -9.025 1.00 97.62 80 ASP A O 1
ATOM 605 N N . TYR A 1 81 ? 9.344 -2.477 -10.666 1.00 96.69 81 TYR A N 1
ATOM 606 C CA . TYR A 1 81 ? 10.503 -3.076 -10.043 1.00 96.69 81 TYR A CA 1
ATOM 607 C C . TYR A 1 81 ? 10.928 -2.315 -8.775 1.00 96.69 81 TYR A C 1
ATOM 609 O O . TYR A 1 81 ? 10.861 -1.080 -8.758 1.00 96.69 81 TYR A O 1
ATOM 617 N N . PRO A 1 82 ? 11.470 -3.009 -7.755 1.00 94.88 82 PRO A N 1
ATOM 618 C CA . PRO A 1 82 ? 11.824 -2.407 -6.466 1.00 94.88 82 PRO A CA 1
ATOM 619 C C . PRO A 1 82 ? 12.706 -1.152 -6.557 1.00 94.88 82 PRO A C 1
ATOM 621 O O . PRO A 1 82 ? 12.495 -0.178 -5.840 1.00 94.88 82 PRO A O 1
ATOM 624 N N . TRP A 1 83 ? 13.667 -1.129 -7.486 1.00 93.19 83 TRP A N 1
ATOM 625 C CA . TRP A 1 83 ? 14.576 0.011 -7.670 1.00 93.19 83 TRP A CA 1
ATOM 626 C C . TRP A 1 83 ? 13.911 1.256 -8.277 1.00 93.19 83 TRP A C 1
ATOM 628 O O . TRP A 1 83 ? 14.500 2.333 -8.219 1.00 93.19 83 TRP A O 1
ATOM 638 N N . ARG A 1 84 ? 12.723 1.118 -8.884 1.00 95.56 84 ARG A N 1
ATOM 639 C CA . ARG A 1 84 ? 11.910 2.237 -9.392 1.00 95.56 84 ARG A CA 1
ATOM 640 C C . ARG A 1 84 ? 10.782 2.614 -8.444 1.00 95.56 84 ARG A C 1
ATOM 642 O O . ARG A 1 84 ? 10.479 3.793 -8.341 1.00 95.56 84 ARG A O 1
ATOM 649 N N . ALA A 1 85 ? 10.182 1.635 -7.768 1.00 93.12 85 ALA A N 1
ATOM 650 C CA . ALA A 1 85 ? 9.121 1.881 -6.797 1.00 93.12 85 ALA A CA 1
ATOM 651 C C . ALA A 1 85 ? 9.633 2.620 -5.551 1.00 93.12 85 ALA A C 1
ATOM 653 O O . ALA A 1 85 ? 8.877 3.377 -4.952 1.00 93.12 85 ALA A O 1
ATOM 654 N N . ALA A 1 86 ? 10.902 2.396 -5.169 1.00 88.06 86 ALA A N 1
ATOM 655 C CA . ALA A 1 86 ? 11.546 3.011 -4.003 1.00 88.06 86 ALA A CA 1
ATOM 656 C C . ALA A 1 86 ? 10.702 2.909 -2.714 1.00 88.06 86 ALA A C 1
ATOM 658 O O . ALA A 1 86 ? 10.739 3.790 -1.855 1.00 88.06 86 ALA A O 1
ATOM 659 N N . CYS A 1 87 ? 9.930 1.827 -2.590 1.00 90.19 87 CYS A N 1
ATOM 660 C CA . CYS A 1 87 ? 9.025 1.615 -1.475 1.00 90.19 87 CYS A CA 1
ATOM 661 C C . CYS A 1 87 ? 9.805 1.218 -0.211 1.00 90.19 87 CYS A C 1
ATOM 663 O O . CYS A 1 87 ? 10.765 0.445 -0.268 1.00 90.19 87 CYS A O 1
ATOM 665 N N . VAL A 1 88 ? 9.394 1.769 0.933 1.00 88.62 88 VAL A N 1
ATOM 666 C CA . VAL A 1 88 ? 10.003 1.515 2.242 1.00 88.62 88 VAL A CA 1
ATOM 667 C C . VAL A 1 88 ? 8.945 0.916 3.157 1.00 88.62 88 VAL A C 1
ATOM 669 O O . VAL A 1 88 ? 7.954 1.574 3.464 1.00 88.62 88 VAL A O 1
ATOM 672 N N . GLU A 1 89 ? 9.175 -0.321 3.596 1.00 91.38 89 GLU A N 1
ATOM 673 C CA . GLU A 1 89 ? 8.303 -0.998 4.555 1.00 91.38 89 GLU A CA 1
ATOM 674 C C . GLU A 1 89 ? 8.587 -0.484 5.967 1.00 91.38 89 GLU A C 1
ATOM 676 O O . GLU A 1 89 ? 9.726 -0.486 6.446 1.00 91.38 89 GLU A O 1
ATOM 681 N N . LEU A 1 90 ? 7.536 -0.040 6.644 1.00 86.81 90 LEU A N 1
ATOM 682 C CA . LEU A 1 90 ? 7.557 0.215 8.070 1.00 86.81 90 LEU A CA 1
ATOM 683 C C . LEU A 1 90 ? 7.562 -1.121 8.821 1.00 86.81 90 LEU A C 1
ATOM 685 O O . LEU A 1 90 ? 6.939 -2.090 8.378 1.00 86.81 90 LEU A O 1
ATOM 689 N N . PRO A 1 91 ? 8.236 -1.191 9.981 1.00 84.62 91 PRO A N 1
ATOM 690 C CA . PRO A 1 91 ? 8.104 -2.345 10.851 1.00 84.62 91 PRO A CA 1
ATOM 691 C C . PRO A 1 91 ? 6.631 -2.515 11.225 1.00 84.62 91 PRO A C 1
ATOM 693 O O . PRO A 1 91 ? 5.972 -1.549 11.613 1.00 84.62 91 PRO A O 1
ATOM 696 N N . LEU A 1 92 ? 6.131 -3.747 11.106 1.00 79.94 92 LEU A N 1
ATOM 697 C CA . LEU A 1 92 ? 4.777 -4.084 11.532 1.00 79.94 92 LEU A CA 1
ATOM 698 C C . LEU A 1 92 ? 4.564 -3.611 12.979 1.00 79.94 92 LEU A C 1
ATOM 700 O O . LEU A 1 92 ? 5.469 -3.798 13.807 1.00 79.94 92 LEU A O 1
ATOM 704 N N . PRO A 1 93 ? 3.394 -3.037 13.312 1.00 72.19 93 PRO A N 1
ATOM 705 C CA . PRO A 1 93 ? 3.050 -2.755 14.693 1.00 72.19 93 PRO A CA 1
ATOM 706 C C . PRO A 1 93 ? 3.162 -4.067 15.463 1.00 72.19 93 PRO A C 1
ATOM 708 O O . PRO A 1 93 ? 2.465 -5.040 15.164 1.00 72.19 93 PRO A O 1
ATOM 711 N N . VAL A 1 94 ? 4.090 -4.136 16.419 1.00 75.44 94 VAL A N 1
ATOM 712 C CA . VAL A 1 94 ? 4.173 -5.311 17.284 1.00 75.44 94 VAL A CA 1
ATOM 713 C C . VAL A 1 94 ? 2.836 -5.361 18.019 1.00 75.44 94 VAL A C 1
ATOM 715 O O . VAL A 1 94 ? 2.473 -4.346 18.625 1.00 75.44 94 VAL A O 1
ATOM 718 N N . PRO A 1 95 ? 2.080 -6.475 17.967 1.00 68.38 95 PRO A N 1
ATOM 719 C CA . PRO A 1 95 ? 0.893 -6.597 18.792 1.00 68.38 95 PRO A CA 1
ATOM 720 C C . PRO A 1 95 ? 1.342 -6.314 20.218 1.00 68.38 95 PRO A C 1
ATOM 722 O O . PRO A 1 95 ? 2.244 -6.984 20.727 1.00 68.38 95 PRO A O 1
ATOM 725 N N . VAL A 1 96 ? 0.779 -5.268 20.827 1.00 57.00 96 VAL A N 1
ATOM 726 C CA . VAL A 1 96 ? 1.034 -4.948 22.227 1.00 57.00 96 VAL A CA 1
ATOM 727 C C . VAL A 1 96 ? 0.403 -6.088 23.011 1.00 57.00 96 VAL A C 1
ATOM 729 O O . VAL A 1 96 ? -0.760 -6.030 23.399 1.00 57.00 96 VAL A O 1
ATOM 732 N N . VAL A 1 97 ? 1.141 -7.187 23.167 1.00 56.59 97 VAL A N 1
ATOM 733 C CA . VAL A 1 97 ? 0.778 -8.234 24.107 1.00 56.59 97 VAL A CA 1
ATOM 734 C C . VAL A 1 97 ? 0.685 -7.507 25.447 1.00 56.59 97 VAL A C 1
ATOM 736 O O . VAL A 1 97 ? 1.627 -6.792 25.795 1.00 56.59 97 VAL A O 1
ATOM 739 N N . PRO A 1 98 ? -0.439 -7.587 26.179 1.00 49.28 98 PRO A N 1
ATOM 740 C CA . PRO A 1 98 ? -0.516 -7.024 27.515 1.00 49.28 98 PRO A CA 1
ATOM 741 C C . PRO A 1 98 ? 0.469 -7.791 28.398 1.00 49.28 98 PRO A C 1
ATOM 743 O O . PRO A 1 98 ? 0.156 -8.835 28.969 1.00 49.28 98 PRO A O 1
ATOM 746 N N . THR A 1 99 ? 1.701 -7.295 28.455 1.00 49.19 99 THR A N 1
ATOM 747 C CA . THR A 1 99 ? 2.799 -7.900 29.189 1.00 49.19 99 THR A CA 1
ATOM 748 C C . THR A 1 99 ? 2.536 -7.701 30.674 1.00 49.19 99 THR A C 1
ATOM 750 O O . THR A 1 99 ? 2.939 -6.713 31.280 1.00 49.19 99 THR A O 1
ATOM 753 N N . THR A 1 100 ? 1.856 -8.674 31.281 1.00 58.72 100 THR A N 1
ATOM 754 C CA . THR A 1 100 ? 1.924 -8.923 32.729 1.00 58.72 100 THR A CA 1
ATOM 755 C C . THR A 1 100 ? 3.228 -9.669 33.034 1.00 58.72 100 THR A C 1
ATOM 757 O O . THR A 1 100 ? 3.229 -10.708 33.682 1.00 58.72 100 THR A O 1
ATOM 760 N N . GLU A 1 101 ? 4.354 -9.166 32.530 1.00 54.12 101 GLU A N 1
ATOM 761 C CA . GLU A 1 101 ? 5.682 -9.606 32.945 1.00 54.12 101 GLU A CA 1
ATOM 762 C C . GLU A 1 101 ? 6.344 -8.416 33.625 1.00 54.12 101 GLU A C 1
ATOM 764 O O . GLU A 1 101 ? 6.586 -7.366 33.030 1.00 54.12 101 GLU A O 1
ATOM 769 N N . ALA A 1 102 ? 6.569 -8.574 34.927 1.00 55.03 102 ALA A N 1
ATOM 770 C CA . ALA A 1 102 ? 7.393 -7.667 35.698 1.00 55.03 102 ALA A CA 1
ATOM 771 C C . ALA A 1 102 ? 8.764 -7.515 35.008 1.00 55.03 102 ALA A C 1
ATOM 773 O O . ALA A 1 102 ? 9.309 -8.512 34.528 1.00 55.03 102 ALA A O 1
ATOM 774 N N . PRO A 1 103 ? 9.354 -6.308 34.971 1.00 47.22 103 PRO A N 1
ATOM 775 C CA . PRO A 1 103 ? 10.658 -6.110 34.360 1.00 47.22 103 PRO A CA 1
ATOM 776 C C . PRO A 1 103 ? 11.711 -6.864 35.180 1.00 47.22 103 PRO A C 1
ATOM 778 O O . PRO A 1 103 ? 12.091 -6.437 36.271 1.00 47.22 103 PRO A O 1
ATOM 781 N N . LEU A 1 104 ? 12.177 -8.001 34.664 1.00 51.59 104 LEU A N 1
ATOM 782 C CA . LEU A 1 104 ? 13.312 -8.736 35.206 1.00 51.59 104 LEU A CA 1
ATOM 783 C C . LEU A 1 104 ? 14.516 -8.509 34.290 1.00 51.59 104 LEU A C 1
ATOM 785 O O . LEU A 1 104 ? 14.607 -9.099 33.219 1.00 51.59 104 LEU A O 1
ATOM 789 N N . GLY A 1 105 ? 15.444 -7.659 34.733 1.00 44.69 105 GLY A N 1
ATOM 790 C 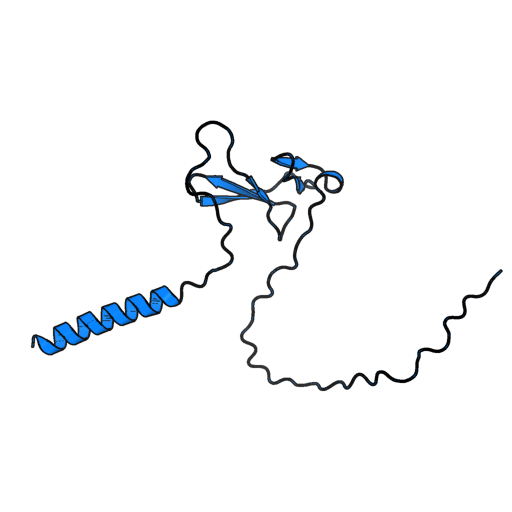CA . GLY A 1 105 ? 16.781 -7.577 34.143 1.00 44.69 105 GLY A CA 1
ATOM 791 C C . GLY A 1 105 ? 17.311 -6.161 33.974 1.00 44.69 105 GLY A C 1
ATOM 792 O O . GLY A 1 105 ? 17.408 -5.647 32.867 1.00 44.69 105 GLY A O 1
ATOM 793 N N . THR A 1 106 ? 17.705 -5.532 35.076 1.00 48.12 106 THR A N 1
ATOM 794 C CA . THR A 1 106 ? 18.560 -4.344 35.066 1.00 48.12 106 THR A CA 1
ATOM 795 C C . THR A 1 106 ? 19.962 -4.750 34.597 1.00 48.12 106 THR A C 1
ATOM 797 O O . THR A 1 106 ? 20.804 -5.091 35.427 1.00 48.12 106 THR A O 1
ATOM 800 N N . GLU A 1 107 ? 20.254 -4.715 33.295 1.00 59.34 107 GLU A N 1
ATOM 801 C CA . GLU A 1 107 ? 21.652 -4.703 32.851 1.00 59.34 107 GLU A CA 1
ATOM 802 C C . GLU A 1 107 ? 22.122 -3.256 32.702 1.0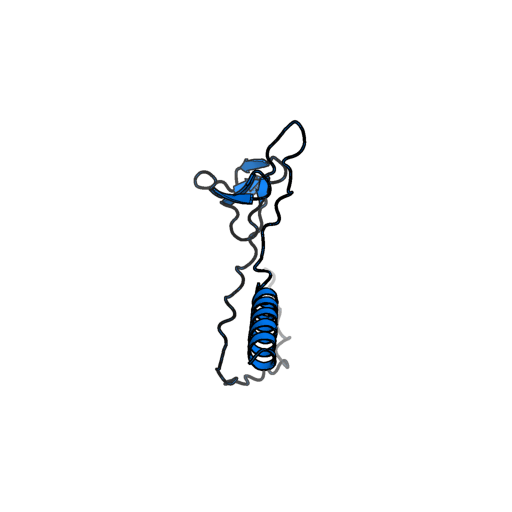0 59.34 107 GLU A C 1
ATOM 804 O O . GLU A 1 107 ? 21.772 -2.513 31.786 1.00 59.34 107 GLU A O 1
ATOM 809 N N . LYS A 1 108 ? 22.889 -2.829 33.702 1.00 45.03 108 LYS A N 1
ATOM 810 C CA . LYS A 1 108 ? 23.524 -1.520 33.777 1.00 45.03 108 LYS A CA 1
ATOM 811 C C . LYS A 1 108 ? 24.608 -1.441 32.701 1.00 45.03 108 LYS A C 1
ATOM 813 O O . LYS A 1 108 ? 25.722 -1.909 32.914 1.00 45.03 108 LYS A O 1
ATOM 818 N N . VAL A 1 109 ? 24.304 -0.803 31.574 1.00 48.78 109 VAL A N 1
ATOM 819 C CA . VAL A 1 109 ? 25.308 -0.430 30.568 1.00 48.78 109 VAL A CA 1
ATOM 820 C C . VAL A 1 109 ? 26.249 0.609 31.192 1.00 48.78 109 VAL A C 1
ATOM 822 O O . VAL A 1 109 ? 25.920 1.789 31.303 1.00 48.78 109 VAL A O 1
ATOM 825 N N . ILE A 1 110 ? 27.426 0.177 31.654 1.00 47.88 110 ILE A N 1
ATOM 826 C CA . ILE A 1 110 ? 28.480 1.082 32.129 1.00 47.88 110 ILE A CA 1
ATOM 827 C C . ILE A 1 110 ? 29.210 1.631 30.896 1.00 47.88 110 ILE A C 1
ATOM 829 O O . ILE A 1 110 ?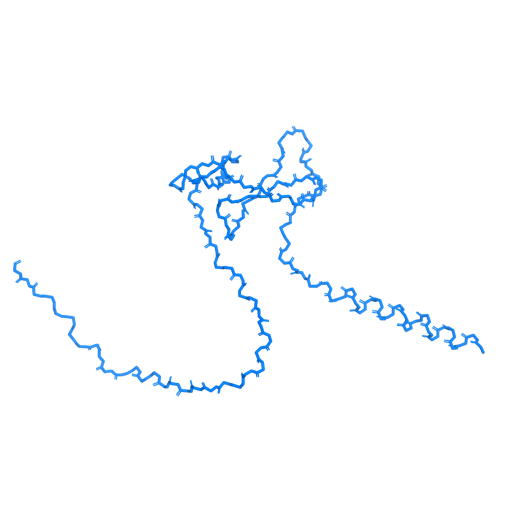 30.201 1.072 30.433 1.00 47.88 110 ILE A O 1
ATOM 833 N N . ILE A 1 111 ? 28.706 2.742 30.352 1.00 59.28 111 ILE A N 1
ATOM 834 C CA . ILE A 1 111 ? 29.373 3.521 29.299 1.00 59.28 111 ILE A CA 1
ATOM 835 C C . ILE A 1 111 ? 30.510 4.327 29.930 1.00 59.28 111 ILE A C 1
ATOM 837 O O . ILE A 1 111 ? 30.411 5.532 30.120 1.00 59.28 111 ILE A O 1
ATOM 841 N N . THR A 1 112 ? 31.614 3.672 30.266 1.00 58.56 112 THR A N 1
ATOM 842 C CA . THR A 1 112 ? 32.893 4.354 30.470 1.00 58.56 112 THR A CA 1
ATOM 843 C C . THR A 1 112 ? 34.009 3.373 30.145 1.00 58.56 112 THR A C 1
ATOM 845 O O . THR A 1 112 ? 34.121 2.363 30.833 1.00 58.56 112 THR A O 1
ATOM 848 N N . LYS A 1 113 ? 34.872 3.734 29.179 1.00 56.31 113 LYS A N 1
ATOM 849 C CA . LYS A 1 113 ? 36.265 3.253 29.009 1.00 56.31 113 LYS A CA 1
ATOM 850 C C . LYS A 1 113 ? 36.622 2.339 27.816 1.00 56.31 113 LYS A C 1
ATOM 852 O O . LYS A 1 113 ? 37.594 1.601 27.925 1.00 56.31 113 LYS A O 1
ATOM 857 N N . THR A 1 114 ? 35.994 2.495 26.646 1.00 51.25 114 THR A N 1
ATOM 858 C CA . THR A 1 114 ? 36.577 1.926 25.402 1.00 51.25 114 THR A CA 1
ATOM 859 C C . THR A 1 114 ? 36.447 2.824 24.168 1.00 51.25 114 THR A C 1
ATOM 861 O O . THR A 1 114 ? 36.293 2.345 23.054 1.00 51.25 114 THR A O 1
ATOM 864 N N . VAL A 1 115 ? 36.564 4.148 24.330 1.00 56.94 115 VAL A N 1
ATOM 865 C CA . VAL A 1 115 ? 37.103 4.986 23.242 1.00 56.94 115 VAL A CA 1
ATOM 866 C C . VAL A 1 115 ? 38.605 5.103 23.476 1.00 56.94 115 VAL A C 1
ATOM 868 O O . VAL A 1 115 ? 39.095 6.070 24.052 1.00 56.94 115 VAL A O 1
ATOM 871 N N . LYS A 1 116 ? 39.334 4.054 23.109 1.00 48.94 116 LYS A N 1
ATOM 872 C CA . LYS A 1 116 ? 40.755 4.110 22.770 1.00 48.94 116 LYS A CA 1
ATOM 873 C C . LYS A 1 116 ? 41.032 2.908 21.875 1.00 48.94 116 LYS A C 1
ATOM 875 O O . LYS A 1 116 ? 40.661 1.801 22.235 1.00 48.94 116 LYS A O 1
ATOM 880 N N . GLU A 1 117 ? 41.656 3.193 20.735 1.00 48.62 117 GLU A N 1
ATOM 881 C CA . GLU A 1 117 ? 42.017 2.281 19.637 1.00 48.62 117 GLU A CA 1
ATOM 882 C C . GLU A 1 117 ? 41.023 2.151 18.473 1.00 48.62 117 GLU A C 1
ATOM 884 O O . GLU A 1 117 ? 40.633 1.071 18.049 1.00 48.62 117 GLU A O 1
ATOM 889 N N . VAL A 1 118 ? 40.718 3.293 17.847 1.00 55.78 118 VAL A N 1
ATOM 890 C CA . VAL A 1 118 ? 40.701 3.345 16.377 1.00 55.78 118 VAL A CA 1
ATOM 891 C C . VAL A 1 118 ? 42.132 3.679 15.942 1.00 55.78 118 VAL A C 1
ATOM 893 O O . VAL A 1 118 ? 42.524 4.843 15.955 1.00 55.78 118 VAL A O 1
ATOM 896 N N . TYR A 1 119 ? 42.932 2.670 15.596 1.00 57.56 119 TYR A N 1
ATOM 897 C CA . TYR A 1 119 ? 44.127 2.851 14.769 1.00 57.56 119 TYR A CA 1
ATOM 898 C C . TYR A 1 119 ? 44.025 1.882 13.592 1.00 57.56 119 TYR A C 1
ATOM 900 O O . TYR A 1 119 ? 44.000 0.668 13.776 1.00 57.56 119 TYR A O 1
ATOM 908 N N . ARG A 1 120 ? 43.896 2.427 12.379 1.00 38.16 120 ARG A N 1
ATOM 909 C CA . ARG A 1 120 ? 43.964 1.663 11.130 1.00 38.16 120 ARG A CA 1
ATOM 910 C C . ARG A 1 120 ? 45.417 1.736 10.630 1.00 38.16 120 ARG A C 1
ATOM 912 O O . ARG A 1 120 ? 45.895 2.859 10.468 1.00 38.16 120 ARG A O 1
ATOM 919 N N . PRO A 1 121 ? 46.107 0.609 10.387 1.00 48.72 121 PRO A N 1
ATOM 920 C CA . PRO A 1 121 ? 47.427 0.618 9.764 1.00 48.72 121 PRO A CA 1
ATOM 921 C C . PRO A 1 121 ? 47.340 1.105 8.310 1.00 48.72 121 PRO A C 1
ATOM 923 O O . PRO 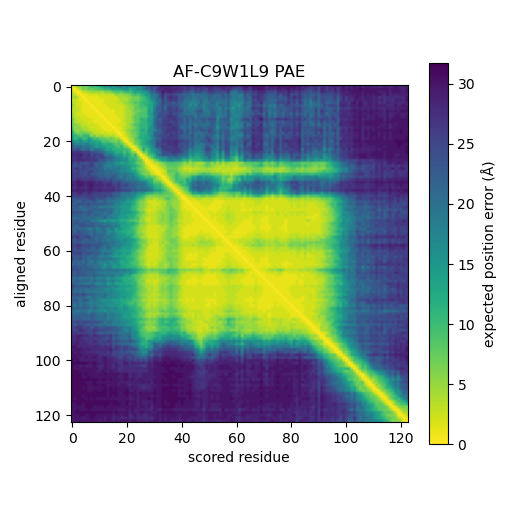A 1 121 ? 46.382 0.799 7.597 1.00 48.72 121 PRO A O 1
ATOM 926 N N . VAL A 1 122 ? 48.330 1.906 7.918 1.00 45.41 122 VAL A N 1
ATOM 927 C CA . VAL A 1 122 ? 48.602 2.320 6.539 1.00 45.41 122 VAL A CA 1
ATOM 928 C C . VAL A 1 122 ? 49.700 1.397 6.029 1.00 45.41 122 VAL A C 1
ATOM 930 O O . VAL A 1 122 ? 50.785 1.412 6.606 1.00 45.41 122 VAL A O 1
ATOM 933 N N . ASP A 1 123 ? 49.407 0.646 4.973 1.00 48.78 123 ASP A N 1
ATOM 934 C CA . ASP A 1 123 ? 50.403 0.128 4.031 1.00 48.78 123 ASP A CA 1
ATOM 935 C C . ASP A 1 123 ? 50.141 0.784 2.669 1.00 48.78 123 ASP A C 1
ATOM 937 O O . ASP A 1 123 ? 48.945 0.889 2.291 1.00 48.78 123 ASP A O 1
#

Secondary structure (DSSP, 8-state):
-HHHHHHHHHHHHHHHHHHHTT----------SS--TTS--EEEE-TT-TTEEEEEETTEEEEEEPSTT-EEETTTTEEE-HHHH---PPPP--------------------S------PPP-

Radius of gyration: 26.47 Å; Cα contacts (8 Å, |Δi|>4): 130; chains: 1; bounding box: 94×24×52 Å

Organism: Rhipicephalus sanguineus (NCBI:txid34632)

InterPro domains:
  IPR002557 Chitin binding domain [PF01607] (44-87)
  IPR002557 Chitin binding domain [PS50940] (28-89)
  IPR002557 Chitin binding domain [SM00494] (29-89)
  IPR036508 Chitin binding domain superfamily [SSF57625] (32-94)
  IPR051940 Chitin-binding developmental regulator [PTHR23301] (38-90)

pLDDT: mean 76.08, std 17.45, range [38.16, 97.62]

Foldseek 3Di:
DVVVVVVVVVVVVVVVVVVVVPPPPPPDPWDDQDQPDDDDFDKAADQADQQWIWTDDNGDTDIDGHPPQWGQQNVVRHTHHCVRSVHHHDPDDDPPPVPPDDDPDPPDPPPDDPPDDPDDDDD

Mean predicted aligned error: 16.93 Å

Nearest PDB structures (foldseek):
  1dqc-assembly1_A  TM=7.911E-01  e=1.082E-04  Tachypleus tridentatus
  5hbf-assembly3_A  TM=8.539E-01  e=1.554E-03  Homo sapiens
  5hbf-assembly3_B  TM=8.848E-01  e=5.892E-03  Homo sapiens
  4zce-assembly1_B  TM=8.688E-01  e=2.234E-02  Dermatophagoides pteronyssinus
  8in6-assembly1_A  TM=8.253E-01  e=2.536E-02  Aplysia kurodai